Protein AF-A0A227J4E8-F1 (afdb_monomer)

Solvent-accessible surface area (backbone atoms only — not comparable to full-atom values): 7289 Å² total; per-residue (Å²): 69,27,42,56,80,33,71,31,64,72,43,77,50,95,52,92,91,44,68,50,60,70,66,74,81,55,92,65,70,61,56,58,34,48,35,41,41,53,81,46,58,53,100,87,66,52,69,50,79,70,45,64,92,46,66,46,79,49,86,62,46,80,48,70,53,88,71,79,91,74,48,98,91,45,52,94,74,65,77,87,50,66,54,70,41,57,44,58,74,36,77,50,73,49,74,41,54,56,90,99,46,90,59,72,78,47,72,53,71,48,66,38,78,115

pLDDT: mean 90.1, std 4.96, range [68.81, 97.56]

Mean predicted aligned error: 5.88 Å

Secondary structure (DSSP, 8-state):
-EETTEE---EE-SSTT-EE---PPPP-S-SEEEEEE---B-TT-PBPPPEEEEEEE---EEEEPPP----TTTGGGPPP-EEEES-TT-EEEEEEE-TT---EEEEEEEEPP-

Nearest PDB structures (foldseek):
  3ua0-assembly1_B-2  TM=2.545E-01  e=7.528E+00  Bombyx mori

Organism: Vibrio parahaemolyticus (NCBI:txid670)

Structure (mmCIF, N/CA/C/O backbone):
data_AF-A0A227J4E8-F1
#
_entry.id   AF-A0A227J4E8-F1
#
loop_
_atom_site.group_PDB
_atom_site.id
_atom_site.type_symbol
_atom_site.label_atom_id
_atom_site.label_alt_id
_atom_site.label_comp_id
_atom_site.label_asym_id
_atom_site.label_entity_id
_atom_site.label_seq_id
_atom_site.pdbx_PDB_ins_code
_atom_site.Cartn_x
_atom_site.Cartn_y
_atom_site.Cartn_z
_atom_site.occupancy
_atom_site.B_iso_or_equiv
_atom_site.auth_seq_id
_atom_site.auth_comp_id
_atom_site.auth_asym_id
_atom_site.auth_atom_id
_atom_site.pdbx_PDB_model_num
ATOM 1 N N . ALA A 1 1 ? -11.764 -4.735 16.886 1.00 95.50 1 ALA A N 1
ATOM 2 C CA . ALA A 1 1 ? -11.199 -3.633 16.079 1.00 95.50 1 ALA A CA 1
ATOM 3 C C . ALA A 1 1 ? -10.839 -4.175 14.706 1.00 95.50 1 ALA A C 1
ATOM 5 O O . ALA A 1 1 ? -10.738 -5.389 14.569 1.00 95.50 1 ALA A O 1
ATOM 6 N N . GLU A 1 2 ? -10.670 -3.316 13.709 1.00 96.44 2 GLU A N 1
ATOM 7 C CA . GLU A 1 2 ? -10.343 -3.713 12.336 1.00 96.44 2 GLU A CA 1
ATOM 8 C C . GLU A 1 2 ? -9.276 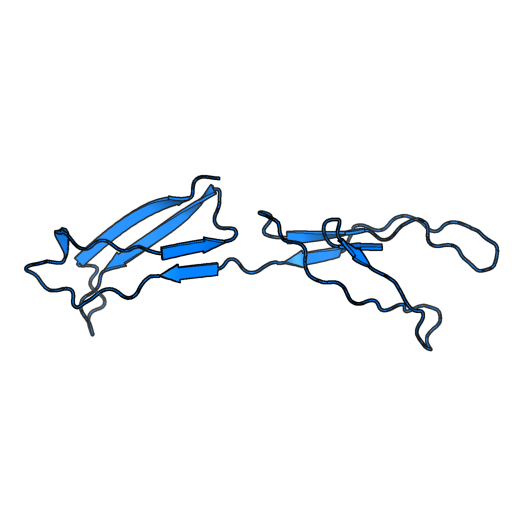-2.783 11.754 1.00 96.44 2 GLU A C 1
ATOM 10 O O . GLU A 1 2 ? -9.401 -1.568 11.876 1.00 96.44 2 GLU A O 1
ATOM 15 N N . LEU A 1 3 ? -8.247 -3.333 11.107 1.00 96.31 3 LEU A N 1
ATOM 16 C CA . LEU A 1 3 ? -7.251 -2.571 10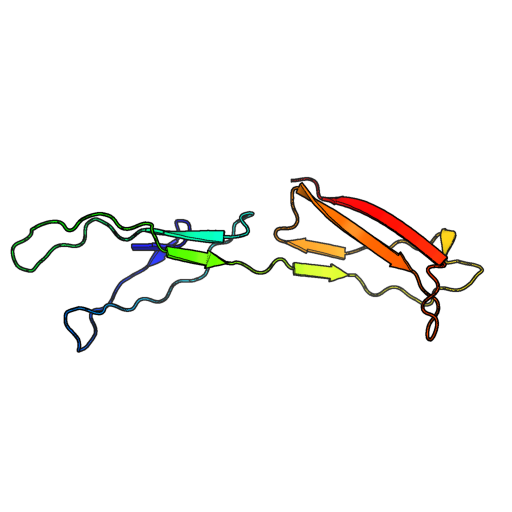.352 1.00 96.31 3 LEU A CA 1
ATOM 17 C C . LEU A 1 3 ? -7.461 -2.831 8.861 1.00 96.31 3 LEU A C 1
ATOM 19 O O . LEU A 1 3 ? -7.242 -3.946 8.397 1.00 96.31 3 LEU A O 1
ATOM 23 N N . GLY A 1 4 ? -7.913 -1.823 8.113 1.00 94.31 4 GLY A N 1
ATOM 24 C CA . GLY A 1 4 ?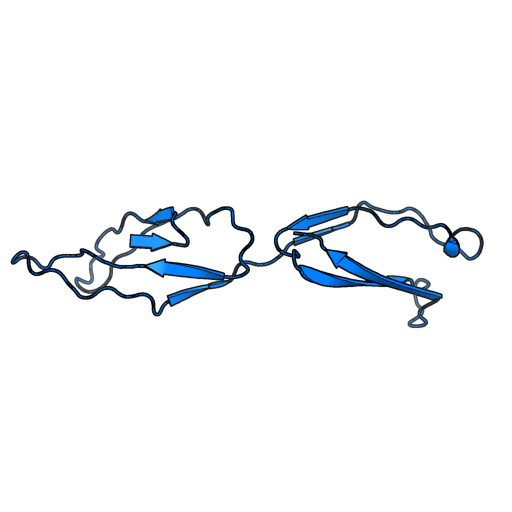 -8.226 -1.964 6.686 1.00 94.31 4 GLY A CA 1
ATOM 25 C C . GLY A 1 4 ? -9.225 -3.088 6.383 1.00 94.31 4 GLY A C 1
ATOM 26 O O . GLY A 1 4 ? -9.094 -3.753 5.362 1.00 94.31 4 GLY A O 1
ATOM 27 N N . GLY A 1 5 ? -10.171 -3.339 7.295 1.00 93.75 5 GLY A N 1
ATOM 28 C CA . GLY A 1 5 ? -11.150 -4.431 7.210 1.00 93.75 5 GLY A CA 1
ATOM 29 C C . GLY A 1 5 ? -10.670 -5.786 7.752 1.00 93.75 5 GLY A C 1
ATOM 30 O O . GLY A 1 5 ? -11.490 -6.681 7.940 1.00 93.75 5 GLY A O 1
ATOM 31 N N . SER A 1 6 ? -9.378 -5.953 8.063 1.00 95.00 6 SER A N 1
ATOM 32 C CA . SER A 1 6 ? -8.877 -7.150 8.753 1.00 95.00 6 SER A CA 1
ATOM 33 C C . SER A 1 6 ? -9.185 -7.076 10.244 1.00 95.00 6 SER A C 1
ATOM 35 O O . SER A 1 6 ? -8.779 -6.125 10.914 1.00 95.00 6 SER A O 1
ATOM 37 N N . ALA A 1 7 ? -9.853 -8.095 10.783 1.00 95.12 7 ALA A N 1
ATOM 38 C CA . ALA A 1 7 ? -10.155 -8.171 12.208 1.00 95.12 7 ALA A CA 1
ATOM 39 C C . ALA A 1 7 ? -8.875 -8.205 13.066 1.00 95.12 7 ALA A C 1
ATOM 41 O O . ALA A 1 7 ? -7.932 -8.941 12.783 1.00 95.12 7 ALA A O 1
ATOM 42 N N . VAL A 1 8 ? -8.886 -7.427 14.149 1.00 95.69 8 VAL A N 1
ATOM 43 C CA . VAL A 1 8 ? -7.848 -7.368 15.182 1.00 95.69 8 VAL A CA 1
ATOM 44 C C . VAL A 1 8 ? -8.454 -7.843 16.499 1.00 95.69 8 VAL A C 1
ATOM 46 O O . VAL A 1 8 ? -9.372 -7.208 17.041 1.00 95.69 8 VAL A O 1
ATOM 49 N N . THR A 1 9 ? -7.929 -8.944 17.036 1.00 94.50 9 THR A N 1
ATOM 50 C CA . THR A 1 9 ? -8.271 -9.413 18.383 1.00 94.50 9 THR A CA 1
ATOM 51 C C . THR A 1 9 ? -7.458 -8.630 19.405 1.00 94.50 9 THR A C 1
ATOM 53 O O . THR A 1 9 ? -6.238 -8.751 19.470 1.00 94.50 9 THR A O 1
ATOM 56 N N . LEU A 1 10 ? -8.142 -7.816 20.209 1.00 93.50 10 LEU A N 1
ATOM 57 C CA . LEU A 1 10 ? -7.514 -6.997 21.240 1.00 93.50 10 LEU A CA 1
ATOM 58 C C . LEU A 1 10 ? -7.456 -7.751 22.571 1.00 93.50 10 LEU A C 1
ATOM 60 O O . LEU A 1 10 ? -8.474 -8.201 23.091 1.00 93.50 10 LEU A O 1
ATOM 64 N N . THR A 1 11 ? -6.262 -7.829 23.144 1.00 93.06 11 THR A N 1
ATOM 65 C CA . THR A 1 11 ? -5.979 -8.383 24.467 1.00 93.06 11 THR A CA 1
ATOM 66 C C . THR A 1 11 ? -5.635 -7.246 25.416 1.00 93.06 11 THR A C 1
ATOM 68 O O . THR A 1 11 ? -4.828 -6.372 25.101 1.00 93.06 11 THR A O 1
ATOM 71 N N . LYS A 1 12 ? -6.263 -7.237 26.590 1.00 91.00 12 LYS A N 1
ATOM 72 C CA . LYS A 1 12 ? -5.992 -6.239 27.627 1.00 91.00 12 LYS A CA 1
ATOM 73 C C . LYS A 1 12 ? -4.581 -6.436 28.186 1.00 91.00 12 LYS A C 1
ATOM 75 O O . LYS A 1 12 ? -4.193 -7.564 28.482 1.00 91.00 12 LYS A O 1
ATOM 80 N N . THR A 1 13 ? -3.838 -5.349 28.362 1.00 93.88 13 THR A N 1
ATOM 81 C CA . THR A 1 13 ? -2.526 -5.388 29.025 1.00 93.88 13 THR A CA 1
ATOM 82 C C . THR A 1 13 ? -2.665 -5.266 30.550 1.00 93.88 13 THR A C 1
ATOM 84 O O . THR A 1 13 ? -3.774 -5.211 31.088 1.00 93.88 13 THR A O 1
ATOM 87 N N . ALA A 1 14 ? -1.541 -5.223 31.274 1.00 95.31 14 ALA A N 1
ATOM 88 C CA . ALA A 1 14 ? -1.551 -4.926 32.708 1.00 95.31 14 ALA A CA 1
ATOM 89 C C . ALA A 1 14 ? -2.096 -3.515 33.010 1.00 95.31 14 ALA A C 1
ATOM 91 O O . ALA A 1 14 ? -2.742 -3.316 34.039 1.00 95.31 14 ALA A O 1
ATOM 92 N N . ASP A 1 15 ? -1.883 -2.552 32.106 1.00 93.06 15 ASP A N 1
ATOM 93 C CA . ASP A 1 15 ? -2.553 -1.256 32.171 1.00 93.06 15 ASP A CA 1
ATOM 94 C C . ASP A 1 15 ? -3.990 -1.404 31.659 1.00 93.06 15 ASP A C 1
ATOM 96 O O . ASP A 1 15 ? -4.241 -1.777 30.511 1.00 93.06 15 ASP A O 1
ATOM 100 N N . ALA A 1 16 ? -4.958 -1.078 32.516 1.00 85.06 16 ALA A N 1
ATOM 101 C CA . ALA A 1 16 ? -6.372 -1.198 32.198 1.00 85.06 16 ALA A CA 1
ATOM 102 C C . ALA A 1 16 ? -6.865 -0.248 31.094 1.00 85.06 16 ALA A C 1
ATOM 104 O O . ALA A 1 16 ? -8.008 -0.397 30.665 1.00 85.06 16 ALA A O 1
ATOM 105 N N . LYS A 1 17 ? -6.030 0.698 30.652 1.00 86.31 17 LYS A N 1
ATOM 106 C CA . LYS A 1 17 ? -6.309 1.633 29.556 1.00 86.31 17 LYS A CA 1
ATOM 107 C C . LYS A 1 17 ? -5.650 1.242 28.234 1.00 86.31 17 LYS A C 1
ATOM 109 O O . LYS A 1 17 ? -5.850 1.935 27.241 1.00 86.31 17 LYS A O 1
ATOM 114 N N . VAL A 1 18 ? -4.851 0.175 28.218 1.00 92.00 18 VAL A N 1
ATOM 115 C CA . VAL A 1 18 ? -4.081 -0.239 27.044 1.00 92.00 18 VAL A CA 1
ATOM 116 C C . VAL A 1 18 ? -4.471 -1.656 26.643 1.00 92.00 18 VAL A C 1
ATOM 118 O O . VAL A 1 18 ? -4.448 -2.590 27.452 1.00 92.00 18 VAL A O 1
ATOM 121 N N . TRP A 1 19 ? -4.778 -1.815 25.359 1.00 93.00 19 TRP A N 1
ATOM 122 C CA . TRP A 1 19 ? -5.018 -3.097 24.709 1.00 93.00 19 TRP A CA 1
ATOM 123 C C . TRP A 1 19 ? -4.070 -3.252 23.528 1.00 93.00 19 TRP A C 1
ATOM 125 O O . TRP A 1 19 ? -3.765 -2.283 22.837 1.00 93.00 19 TRP A O 1
ATOM 135 N N . THR A 1 20 ? -3.630 -4.479 23.284 1.00 95.31 20 THR A N 1
ATOM 136 C CA . THR A 1 20 ? -2.741 -4.829 22.175 1.00 95.31 20 THR A CA 1
ATOM 137 C C . THR A 1 20 ? -3.364 -5.933 21.345 1.00 95.31 20 THR A C 1
ATOM 139 O O . THR A 1 20 ? -4.046 -6.805 21.877 1.00 95.31 20 THR A O 1
ATOM 142 N N . GLY A 1 21 ? -3.116 -5.929 20.046 1.00 95.25 21 GLY A N 1
ATOM 143 C CA . GLY A 1 21 ? -3.543 -6.998 19.159 1.00 95.25 21 GLY A CA 1
ATOM 144 C C . GLY A 1 21 ? -2.623 -7.063 17.959 1.00 95.25 21 GLY A C 1
ATOM 145 O O . GLY A 1 21 ? -2.118 -6.033 17.514 1.00 95.25 21 GLY A O 1
ATOM 146 N N . ASP A 1 22 ? -2.429 -8.271 17.455 1.00 95.44 22 ASP A N 1
ATOM 147 C CA . ASP A 1 22 ? -1.682 -8.506 16.230 1.00 95.44 22 ASP A CA 1
ATOM 148 C C . ASP A 1 22 ? -2.652 -8.629 15.060 1.00 95.44 22 ASP A C 1
ATOM 150 O O . ASP A 1 22 ? -3.775 -9.125 15.194 1.00 95.44 22 ASP A O 1
ATOM 154 N N . VAL A 1 23 ? -2.214 -8.173 13.892 1.00 95.19 23 VAL A N 1
ATOM 155 C CA . VAL A 1 23 ? -2.983 -8.285 12.659 1.00 95.19 23 VAL A CA 1
ATOM 156 C C . VAL A 1 23 ? -2.043 -8.408 11.475 1.00 95.19 23 VAL A C 1
ATOM 158 O O . VAL A 1 23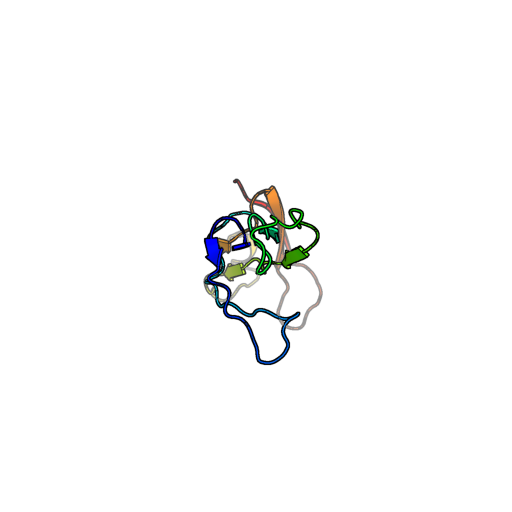 ? -1.014 -7.738 11.397 1.00 95.19 23 VAL A O 1
ATOM 161 N N . VAL A 1 24 ? -2.410 -9.270 10.531 1.00 91.81 24 VAL A N 1
ATOM 162 C CA . VAL A 1 24 ? -1.756 -9.302 9.226 1.00 91.81 24 VAL A CA 1
ATOM 163 C C . VAL A 1 24 ? -2.300 -8.143 8.405 1.00 91.81 24 VAL A C 1
ATOM 165 O O . VAL A 1 24 ? -3.513 -8.017 8.221 1.00 91.81 24 VAL A O 1
ATOM 168 N N . VAL A 1 25 ? -1.398 -7.298 7.909 1.00 87.12 25 VAL A N 1
ATOM 169 C CA . VAL A 1 25 ? -1.758 -6.162 7.058 1.00 87.12 25 VAL A CA 1
ATOM 170 C C . VAL A 1 25 ? -2.583 -6.661 5.866 1.00 87.12 25 VAL A C 1
ATOM 172 O O . VAL A 1 25 ? -2.119 -7.554 5.152 1.00 87.12 25 VAL A O 1
ATOM 175 N N . PRO A 1 26 ? -3.791 -6.118 5.629 1.00 86.75 26 PRO A N 1
ATOM 176 C CA . PRO A 1 26 ? -4.618 -6.560 4.517 1.00 86.75 26 PRO A CA 1
ATOM 177 C C . PRO A 1 26 ? -3.943 -6.304 3.167 1.00 86.75 26 PRO A C 1
ATOM 179 O O . PRO A 1 26 ? -3.277 -5.283 2.935 1.00 86.75 26 PRO A O 1
ATOM 182 N N . VAL A 1 27 ? -4.188 -7.222 2.233 1.00 83.81 27 VAL A N 1
ATOM 183 C CA . VAL A 1 27 ? -3.934 -6.973 0.814 1.00 83.81 27 VAL A CA 1
ATOM 184 C C . VAL A 1 27 ? -4.943 -5.923 0.358 1.00 83.81 27 VAL A C 1
ATOM 186 O O . VAL A 1 27 ? -6.148 -6.118 0.477 1.00 83.81 27 VAL A O 1
ATOM 189 N N . SER A 1 28 ? -4.442 -4.784 -0.105 1.00 83.38 28 SER A N 1
ATOM 190 C CA . SER A 1 28 ? -5.241 -3.640 -0.541 1.00 83.38 28 SER A CA 1
ATOM 191 C C . SER A 1 28 ? -4.487 -2.917 -1.662 1.00 83.38 28 SER A C 1
ATOM 193 O O . SER A 1 28 ? -3.269 -3.061 -1.769 1.00 83.38 28 SER A O 1
ATOM 195 N N . SER A 1 29 ? -5.190 -2.172 -2.507 1.00 81.06 29 SER A N 1
ATOM 196 C CA . SER A 1 29 ? -4.585 -1.224 -3.454 1.00 81.06 29 SER A CA 1
ATOM 197 C C . SER A 1 29 ? -4.279 0.127 -2.797 1.00 81.06 29 SER A C 1
ATOM 199 O O . SER A 1 29 ? -3.489 0.905 -3.323 1.00 81.06 29 SER A O 1
ATOM 201 N N . GLU A 1 30 ? -4.851 0.395 -1.621 1.00 87.12 30 GLU A N 1
ATOM 202 C CA . GLU A 1 30 ? -4.671 1.650 -0.897 1.00 87.12 30 GLU A CA 1
ATOM 203 C C . GLU A 1 30 ? -3.232 1.820 -0.387 1.00 87.12 30 GLU A C 1
ATOM 205 O O . GLU A 1 30 ? -2.568 0.863 0.033 1.00 87.12 30 GLU A O 1
ATOM 210 N N . LEU A 1 31 ? -2.775 3.074 -0.350 1.00 90.00 31 LEU A N 1
ATOM 211 C CA . LEU A 1 31 ? -1.493 3.471 0.249 1.00 90.00 31 LEU A CA 1
ATOM 212 C C . LEU A 1 31 ? -1.559 3.595 1.774 1.00 90.00 31 LEU A C 1
ATOM 214 O O . LEU A 1 31 ? -0.528 3.683 2.438 1.00 90.00 31 LEU A O 1
ATOM 218 N N . THR A 1 32 ? -2.768 3.586 2.328 1.00 92.50 32 THR A N 1
ATOM 219 C CA . THR A 1 32 ? -3.022 3.722 3.758 1.00 92.50 32 THR A CA 1
ATOM 220 C C . THR A 1 32 ? -4.228 2.875 4.133 1.00 92.50 32 THR A C 1
ATOM 222 O O . THR A 1 32 ? -5.224 2.852 3.417 1.00 92.50 32 THR A O 1
ATOM 225 N N . VAL A 1 33 ? -4.169 2.207 5.283 1.00 94.94 33 VAL A N 1
ATOM 226 C CA . VAL A 1 33 ? -5.315 1.485 5.850 1.00 94.94 33 VAL A CA 1
ATOM 227 C C . VAL A 1 33 ? -5.701 2.071 7.201 1.00 94.94 33 VAL A C 1
ATOM 229 O O . VAL A 1 33 ? -4.851 2.294 8.061 1.00 94.94 33 VAL A O 1
ATOM 232 N N . GLY A 1 34 ? -6.990 2.353 7.383 1.00 96.19 34 GLY A N 1
ATOM 233 C CA . GLY A 1 34 ? -7.521 2.907 8.629 1.00 96.19 34 GLY A CA 1
ATOM 234 C C . GLY A 1 34 ? -7.685 1.845 9.715 1.00 96.19 34 GLY A C 1
ATOM 235 O O . GLY A 1 34 ? -8.051 0.707 9.416 1.00 96.19 34 GLY A O 1
ATOM 236 N N . LEU A 1 35 ? -7.444 2.228 10.968 1.00 96.62 35 LEU A N 1
ATOM 237 C CA . LEU A 1 35 ? -7.824 1.457 12.148 1.00 96.62 35 LEU A CA 1
ATOM 238 C C . LEU A 1 35 ? -9.204 1.923 12.618 1.00 96.62 35 LEU A C 1
ATOM 240 O O . LEU A 1 35 ? -9.411 3.109 12.856 1.00 96.62 35 LEU A O 1
ATOM 244 N N . VAL A 1 36 ? -10.129 0.981 12.786 1.00 97.44 36 VAL A N 1
ATOM 245 C CA . VAL A 1 36 ? -11.455 1.218 13.360 1.00 97.44 36 VAL A CA 1
ATOM 246 C C . VAL A 1 36 ? -11.564 0.477 14.687 1.00 97.44 36 VAL A C 1
ATOM 248 O O . VAL A 1 36 ? -11.459 -0.754 14.748 1.00 97.44 36 VAL A O 1
ATOM 251 N N . VAL A 1 37 ? -11.808 1.221 15.763 1.00 96.69 37 VAL A N 1
ATOM 252 C CA . VAL A 1 37 ? -12.095 0.675 17.095 1.00 96.69 37 VAL A CA 1
ATOM 253 C C . VAL A 1 37 ? -13.514 1.073 17.468 1.00 96.69 37 VAL A C 1
ATOM 255 O O . VAL A 1 37 ? -13.821 2.252 17.562 1.00 96.69 37 VAL A O 1
ATOM 258 N N . LYS A 1 38 ? -14.389 0.092 17.662 1.00 95.12 38 LYS A N 1
ATOM 259 C CA . LYS A 1 38 ? -15.812 0.287 17.957 1.00 95.12 38 LYS A CA 1
ATOM 260 C C . LYS A 1 38 ? -16.331 -0.846 18.829 1.00 95.12 38 LYS A C 1
ATOM 262 O O . LYS A 1 38 ? -15.621 -1.838 19.018 1.00 95.12 38 LYS A O 1
ATOM 267 N N . ASP A 1 39 ? -17.547 -0.681 19.339 1.00 93.50 39 ASP A N 1
ATOM 268 C CA . ASP A 1 39 ? -18.308 -1.698 20.077 1.00 93.50 39 ASP A CA 1
ATOM 269 C C . ASP A 1 39 ? -17.591 -2.262 21.323 1.00 93.50 39 ASP A C 1
ATOM 271 O O . ASP A 1 39 ? -17.965 -3.307 21.858 1.00 93.50 39 ASP A O 1
ATOM 275 N N . TYR A 1 40 ? -16.551 -1.577 21.813 1.00 90.19 40 TYR A N 1
ATOM 276 C CA . TYR A 1 40 ? -15.890 -1.944 23.059 1.00 90.19 40 TYR A CA 1
ATOM 277 C C . TYR A 1 40 ? -16.743 -1.466 24.230 1.00 90.19 40 TYR A C 1
ATOM 279 O O . TYR A 1 40 ? -17.269 -0.355 24.211 1.00 90.19 40 TYR A O 1
ATOM 287 N N . GLN A 1 41 ? -16.888 -2.311 25.245 1.00 91.25 41 GLN A N 1
ATOM 288 C CA . GLN A 1 41 ? -17.733 -2.024 26.399 1.00 91.25 41 GLN A CA 1
ATOM 289 C C . GLN A 1 41 ? -16.900 -1.893 27.670 1.00 91.25 41 GLN A C 1
ATOM 291 O O . GLN A 1 41 ? -15.877 -2.566 27.830 1.00 91.25 41 GLN A O 1
ATOM 296 N N . ASP A 1 42 ? -17.343 -1.031 28.581 1.00 88.56 42 ASP A N 1
ATOM 297 C CA . ASP A 1 42 ? -16.839 -1.037 29.951 1.00 88.56 42 ASP A CA 1
ATOM 298 C C . ASP A 1 42 ? -17.394 -2.236 30.751 1.00 88.56 42 ASP A C 1
ATOM 300 O O . ASP A 1 42 ? -18.193 -3.035 30.259 1.00 88.56 42 ASP A O 1
ATOM 304 N N . LEU A 1 43 ? -16.967 -2.381 32.011 1.00 88.19 43 LEU A N 1
ATOM 305 C CA . LEU A 1 43 ? -17.427 -3.475 32.883 1.00 88.19 43 LEU A CA 1
ATOM 306 C C . LEU A 1 43 ? -18.925 -3.405 33.223 1.00 88.19 43 LEU A C 1
ATOM 308 O O . LEU A 1 43 ? -19.480 -4.390 33.706 1.00 88.19 43 LEU A O 1
ATOM 312 N N . SER A 1 44 ? -19.565 -2.262 32.984 1.00 94.25 44 SER A N 1
ATOM 313 C CA . SER A 1 44 ? -20.995 -2.043 33.195 1.00 94.25 44 SER A CA 1
ATOM 314 C C . SER A 1 44 ? -21.814 -2.288 31.921 1.00 94.25 44 SER A C 1
ATOM 316 O O . SER A 1 44 ? -23.036 -2.179 31.966 1.00 94.25 44 SER A O 1
ATOM 318 N N . GLY A 1 45 ? -21.167 -2.620 30.796 1.00 94.88 45 GLY A N 1
ATOM 319 C CA . GLY A 1 45 ? -21.820 -2.826 29.502 1.00 94.88 45 GLY A CA 1
ATOM 320 C C . GLY A 1 45 ? -22.090 -1.539 28.717 1.00 94.88 45 GLY A C 1
ATOM 321 O O . GLY A 1 45 ? -22.830 -1.564 27.736 1.00 94.88 45 GLY A O 1
ATOM 322 N N . ASN A 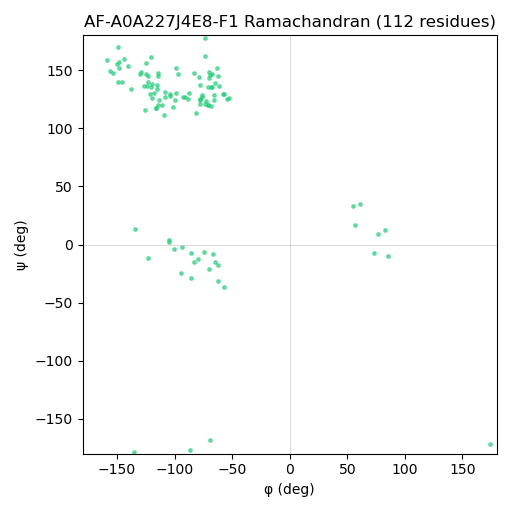1 46 ? -21.514 -0.398 29.109 1.00 95.50 46 ASN A N 1
ATOM 323 C CA . ASN A 1 46 ? -21.641 0.825 28.318 1.00 95.50 46 ASN A CA 1
ATOM 324 C C . ASN A 1 46 ? -20.727 0.736 27.099 1.00 95.50 46 ASN A C 1
ATOM 326 O O . ASN A 1 46 ? -19.525 0.511 27.240 1.00 95.50 46 ASN A O 1
ATOM 330 N N . THR A 1 47 ? -21.286 0.950 25.908 1.00 95.50 47 THR A N 1
ATOM 331 C CA . THR A 1 47 ? -20.514 0.965 24.659 1.00 95.50 47 THR A CA 1
ATOM 332 C C . THR A 1 47 ? -19.744 2.278 24.520 1.00 95.50 47 THR A C 1
ATOM 334 O O . THR A 1 47 ? -20.312 3.361 24.663 1.00 95.50 47 THR A O 1
ATOM 337 N N . GLY A 1 48 ? -18.444 2.178 24.254 1.00 93.00 48 GLY A N 1
ATOM 338 C CA . GLY A 1 48 ? -17.569 3.306 23.970 1.00 93.00 48 GLY A CA 1
ATOM 339 C C . GLY A 1 48 ? -17.795 3.898 22.579 1.00 93.00 48 GLY A C 1
ATOM 340 O O . GLY A 1 48 ? -18.383 3.271 21.699 1.00 93.00 48 GLY A O 1
ATOM 341 N N . ALA A 1 49 ? -17.322 5.127 22.382 1.00 96.31 49 ALA A N 1
ATOM 342 C CA . ALA A 1 49 ? -17.405 5.797 21.090 1.00 96.31 49 ALA A CA 1
ATOM 343 C C . ALA A 1 49 ? -16.486 5.132 20.055 1.00 96.31 49 ALA A C 1
ATOM 345 O O . ALA A 1 49 ? -15.393 4.677 20.384 1.00 96.31 49 ALA A O 1
ATOM 346 N N . GLU A 1 50 ? -16.914 5.116 18.796 1.00 96.75 50 GLU A N 1
ATOM 347 C CA . GLU A 1 50 ? -16.076 4.647 17.696 1.00 96.75 50 GLU A CA 1
ATOM 348 C C . GLU A 1 50 ? -14.902 5.610 17.439 1.00 96.75 50 GLU A C 1
ATOM 350 O O . GLU A 1 50 ? -15.091 6.825 17.372 1.00 96.75 50 GLU A O 1
ATOM 355 N N . ASP A 1 51 ? -13.699 5.062 17.255 1.00 96.62 51 ASP A N 1
ATOM 356 C CA . ASP A 1 51 ? -12.492 5.791 16.862 1.00 96.62 51 ASP A CA 1
ATOM 357 C C . ASP A 1 51 ? -11.998 5.330 15.481 1.00 96.62 51 ASP A C 1
ATOM 359 O O . ASP A 1 51 ? -11.902 4.131 15.196 1.00 96.62 51 ASP A O 1
ATOM 363 N N . ARG A 1 52 ? -11.674 6.312 14.631 1.00 97.56 52 ARG A N 1
ATOM 364 C CA . ARG A 1 52 ? -11.096 6.158 13.283 1.00 97.56 52 ARG A CA 1
ATOM 365 C C . ARG A 1 52 ? -9.925 7.106 13.015 1.00 97.56 52 ARG A C 1
ATOM 367 O O . ARG A 1 52 ? -9.540 7.311 11.868 1.00 97.56 52 ARG A O 1
ATOM 374 N N . SER A 1 53 ? -9.390 7.743 14.052 1.00 97.31 53 SER A N 1
ATOM 375 C CA . SER A 1 53 ? -8.368 8.789 13.919 1.00 97.31 53 SER A CA 1
ATOM 376 C C . SER A 1 53 ? -6.973 8.259 13.560 1.00 97.31 53 SER A C 1
ATOM 378 O O . SER A 1 53 ? -6.072 9.046 13.276 1.00 97.31 53 SER A O 1
ATOM 380 N N . HIS A 1 54 ? -6.797 6.935 13.536 1.00 96.50 54 HIS A N 1
ATOM 381 C CA . HIS A 1 54 ? -5.515 6.275 13.326 1.00 96.50 54 HIS A CA 1
ATOM 382 C C . HIS A 1 54 ? -5.488 5.481 12.022 1.00 96.50 54 HIS A C 1
ATOM 384 O O . HIS A 1 54 ? -6.465 4.851 11.614 1.00 96.50 54 HIS A O 1
ATOM 390 N N . SER A 1 55 ? -4.324 5.465 11.382 1.00 96.38 55 SER A N 1
ATOM 391 C CA . SER A 1 55 ? -4.104 4.739 10.138 1.00 96.38 55 SER A CA 1
ATOM 392 C C . SER A 1 55 ? -2.661 4.279 10.021 1.00 96.38 55 SER A C 1
ATOM 394 O O . SER A 1 55 ? -1.762 4.902 10.586 1.00 96.38 55 SER A O 1
ATOM 396 N N . MET A 1 56 ? -2.438 3.229 9.241 1.00 94.50 56 MET A N 1
ATOM 397 C CA . MET A 1 56 ? -1.115 2.697 8.957 1.00 94.50 56 MET A CA 1
ATOM 398 C C . MET A 1 56 ? -0.773 2.906 7.474 1.00 94.50 56 MET A C 1
ATOM 400 O O . MET A 1 56 ? -1.544 2.462 6.615 1.00 94.50 56 MET A O 1
ATOM 404 N N . PRO A 1 57 ? 0.358 3.561 7.153 1.00 93.50 57 PRO A N 1
ATOM 405 C CA . PRO A 1 57 ? 0.825 3.675 5.779 1.00 93.50 57 PRO A CA 1
ATOM 406 C C . PRO A 1 57 ? 1.320 2.318 5.271 1.00 93.50 57 PRO A C 1
ATOM 408 O O . PRO A 1 57 ? 1.861 1.516 6.033 1.00 93.50 57 PRO A O 1
ATOM 411 N N . ILE A 1 58 ? 1.170 2.076 3.972 1.00 90.31 58 ILE A N 1
ATOM 412 C CA . ILE A 1 58 ? 1.676 0.880 3.305 1.00 90.31 58 ILE A CA 1
ATOM 413 C C . ILE A 1 58 ? 2.667 1.294 2.227 1.00 90.31 58 ILE A C 1
ATOM 415 O O . ILE A 1 58 ? 2.363 2.102 1.355 1.00 90.31 58 ILE A O 1
ATOM 419 N N . THR A 1 59 ? 3.867 0.723 2.292 1.00 88.19 59 THR A N 1
ATOM 420 C CA . THR A 1 59 ? 4.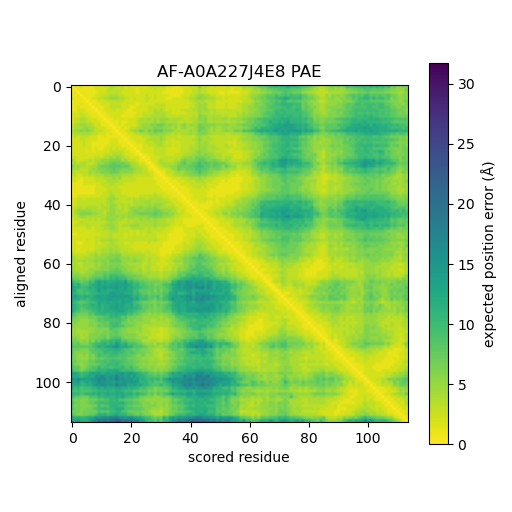941 0.990 1.337 1.00 88.19 59 THR A CA 1
ATOM 421 C C . THR A 1 59 ? 4.642 0.318 -0.009 1.00 88.19 59 THR A C 1
ATOM 423 O O . THR A 1 59 ? 4.514 -0.909 -0.047 1.00 88.19 59 THR A O 1
ATOM 426 N N . PRO A 1 60 ? 4.558 1.076 -1.119 1.00 89.06 60 PRO A N 1
ATOM 427 C CA . PRO A 1 60 ? 4.495 0.506 -2.462 1.00 89.06 60 PRO A CA 1
ATOM 428 C C . PRO A 1 60 ? 5.766 -0.264 -2.799 1.00 89.06 60 PRO A C 1
ATOM 430 O O . PRO A 1 60 ? 6.854 0.081 -2.332 1.00 89.06 60 PRO A O 1
ATOM 433 N N . THR A 1 61 ? 5.659 -1.270 -3.663 1.00 90.12 61 THR A N 1
ATOM 434 C CA . THR A 1 61 ? 6.836 -1.992 -4.164 1.00 90.12 61 THR A CA 1
ATOM 435 C C . THR A 1 61 ? 6.937 -1.877 -5.672 1.00 90.12 61 THR A C 1
ATOM 437 O O . THR A 1 61 ? 5.939 -1.980 -6.381 1.00 90.12 61 THR A O 1
ATOM 440 N N . LEU A 1 62 ? 8.155 -1.661 -6.161 1.00 90.94 62 LEU A N 1
ATOM 441 C CA . LEU A 1 62 ? 8.500 -1.740 -7.573 1.00 90.94 62 LEU A CA 1
ATOM 442 C C . LEU A 1 62 ? 9.672 -2.707 -7.698 1.00 90.94 62 LEU A C 1
ATOM 444 O O . LEU A 1 62 ? 10.750 -2.460 -7.159 1.00 90.94 62 LEU A O 1
ATOM 448 N N . ALA A 1 63 ? 9.447 -3.821 -8.380 1.00 93.12 63 ALA A N 1
ATOM 449 C CA . ALA A 1 63 ? 10.464 -4.817 -8.665 1.00 93.12 63 ALA A CA 1
ATOM 450 C C . ALA A 1 63 ? 10.758 -4.796 -10.162 1.00 93.12 63 ALA A C 1
ATOM 452 O O . ALA A 1 63 ? 9.865 -5.026 -10.973 1.00 93.12 63 ALA A O 1
ATOM 453 N N . ILE A 1 64 ? 12.010 -4.522 -10.518 1.00 92.62 64 ILE A N 1
ATOM 454 C CA . ILE A 1 64 ? 12.471 -4.500 -11.905 1.00 92.62 64 ILE A CA 1
ATOM 455 C C . ILE A 1 64 ? 13.154 -5.829 -12.216 1.00 92.62 64 ILE A C 1
ATOM 457 O O . ILE A 1 64 ? 14.021 -6.281 -11.465 1.00 92.62 64 ILE A O 1
ATOM 461 N N . THR A 1 65 ? 12.770 -6.458 -13.323 1.00 93.62 65 THR A N 1
ATOM 462 C CA . THR A 1 65 ? 13.463 -7.635 -13.845 1.00 93.62 65 THR A CA 1
ATOM 463 C C . THR A 1 65 ? 14.867 -7.220 -14.285 1.00 93.62 65 THR A C 1
ATOM 465 O O . THR A 1 65 ? 14.985 -6.249 -15.037 1.00 93.62 65 THR A O 1
ATOM 468 N N . PRO A 1 66 ? 15.935 -7.918 -13.845 1.00 90.50 66 PRO A N 1
ATOM 469 C CA . PRO A 1 66 ? 17.292 -7.581 -14.249 1.00 90.50 66 PRO A CA 1
ATOM 470 C C . PRO A 1 66 ? 17.411 -7.494 -15.768 1.00 90.50 66 PRO A C 1
ATOM 472 O O . PRO A 1 66 ? 17.052 -8.427 -16.487 1.00 90.50 66 PRO A O 1
ATOM 475 N N . VAL A 1 67 ? 17.922 -6.365 -16.241 1.00 86.19 67 VAL A N 1
ATOM 476 C CA . VAL A 1 67 ? 18.239 -6.145 -17.650 1.00 86.19 67 VAL A CA 1
ATOM 477 C C . VAL A 1 67 ? 19.732 -6.373 -17.878 1.00 86.19 67 VAL A C 1
ATOM 479 O O . VAL A 1 67 ? 20.541 -6.221 -16.960 1.00 86.19 67 VAL A O 1
ATOM 482 N N . GLY A 1 68 ? 20.096 -6.781 -19.095 1.00 85.12 68 GLY A N 1
ATOM 483 C CA . GLY A 1 68 ? 21.494 -6.917 -19.506 1.00 85.12 68 GLY A CA 1
ATOM 484 C C . GLY A 1 68 ? 22.209 -5.568 -19.634 1.00 85.12 68 GLY A C 1
ATOM 485 O O . GLY A 1 68 ? 21.706 -4.524 -19.220 1.00 85.12 68 GLY A O 1
ATOM 486 N N . ASN A 1 69 ? 23.397 -5.579 -20.238 1.00 83.44 69 ASN A N 1
ATOM 487 C CA . ASN A 1 69 ? 24.129 -4.350 -20.524 1.00 83.44 69 ASN A CA 1
ATOM 488 C C . ASN A 1 69 ? 23.376 -3.472 -21.539 1.00 83.44 69 ASN A C 1
ATOM 490 O O . ASN A 1 69 ? 22.862 -3.959 -22.548 1.00 83.44 69 ASN A O 1
ATOM 494 N N . ALA A 1 70 ? 23.377 -2.166 -21.281 1.00 82.75 70 ALA A N 1
ATOM 495 C CA . ALA A 1 70 ? 22.918 -1.151 -22.217 1.00 82.75 70 ALA A CA 1
ATOM 496 C C . ALA A 1 70 ? 24.126 -0.375 -22.760 1.00 82.75 70 ALA A C 1
ATOM 498 O O . ALA A 1 70 ? 24.933 0.141 -21.986 1.00 82.75 70 ALA A O 1
ATOM 499 N N . ASP A 1 71 ? 24.248 -0.290 -24.080 1.00 80.81 71 ASP A N 1
ATOM 500 C CA . ASP A 1 71 ? 25.264 0.486 -24.790 1.00 80.81 71 ASP A CA 1
ATOM 501 C C . ASP A 1 71 ? 24.639 1.278 -25.952 1.00 80.81 71 ASP A C 1
ATOM 503 O O . ASP A 1 71 ? 23.425 1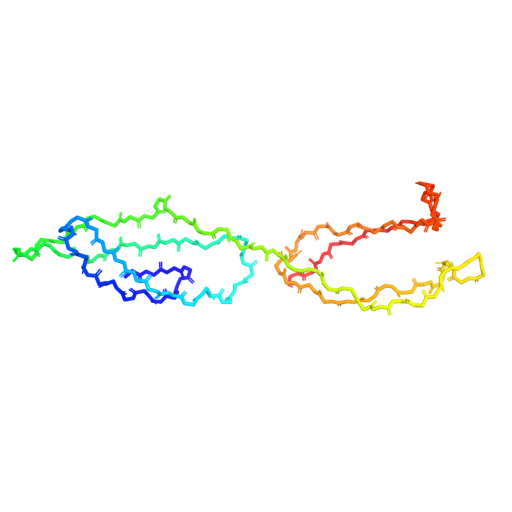.258 -26.170 1.00 80.81 71 ASP A O 1
ATOM 507 N N . SER A 1 72 ? 25.457 2.017 -26.704 1.00 79.69 72 SER A N 1
ATOM 508 C CA . SER A 1 72 ? 24.975 2.878 -27.791 1.00 79.69 72 SER A CA 1
ATOM 509 C C . SER A 1 72 ? 24.285 2.124 -28.932 1.00 79.69 72 SER A C 1
ATOM 511 O O . SER A 1 72 ? 23.571 2.752 -29.712 1.00 79.69 72 SER A O 1
ATOM 513 N N . SER A 1 73 ? 24.473 0.806 -29.044 1.00 84.06 73 SER A N 1
ATOM 514 C CA . SER A 1 73 ? 23.853 -0.016 -30.083 1.00 84.06 73 SER A CA 1
ATOM 515 C C . SER A 1 73 ? 22.453 -0.505 -29.709 1.00 84.06 73 SER A C 1
ATOM 517 O O . SER A 1 73 ? 21.630 -0.710 -30.600 1.00 84.06 73 SER A O 1
ATOM 519 N N . ASN A 1 74 ? 22.162 -0.677 -28.412 1.00 85.81 74 ASN A N 1
ATOM 520 C CA . ASN A 1 74 ? 20.930 -1.323 -27.949 1.00 85.81 74 ASN A CA 1
ATOM 521 C C . ASN A 1 74 ? 20.067 -0.468 -27.003 1.00 85.81 74 ASN A C 1
ATOM 523 O O . ASN A 1 74 ? 18.906 -0.815 -26.786 1.00 85.81 74 ASN A O 1
ATOM 527 N N . ALA A 1 75 ? 20.572 0.659 -26.484 1.00 81.88 75 ALA A N 1
ATOM 528 C CA . ALA A 1 75 ? 19.869 1.465 -25.482 1.00 81.88 75 ALA A CA 1
ATOM 529 C C . ALA A 1 75 ? 18.478 1.938 -25.941 1.00 81.88 75 ALA A C 1
ATOM 531 O O . ALA A 1 75 ? 17.543 1.951 -25.146 1.00 81.88 75 ALA A O 1
ATOM 532 N N . ALA A 1 76 ? 18.315 2.273 -27.226 1.00 82.00 76 ALA A N 1
ATOM 533 C CA . ALA A 1 76 ? 17.036 2.728 -27.781 1.00 82.00 76 ALA A CA 1
ATOM 534 C C . ALA A 1 76 ? 15.966 1.622 -27.878 1.00 82.00 76 ALA A C 1
ATOM 536 O O . ALA A 1 76 ? 14.780 1.927 -27.961 1.00 82.00 76 ALA A O 1
ATOM 537 N N . ALA A 1 77 ? 16.373 0.350 -27.883 1.00 83.88 77 ALA A N 1
ATOM 538 C CA . ALA A 1 77 ? 15.478 -0.805 -27.958 1.00 83.88 77 ALA A CA 1
ATOM 539 C C . ALA A 1 77 ? 15.330 -1.531 -26.608 1.00 83.88 77 ALA A C 1
ATOM 541 O O . ALA A 1 77 ? 14.660 -2.563 -26.537 1.00 83.88 77 ALA A O 1
ATOM 542 N N . LEU A 1 78 ? 15.966 -1.023 -25.544 1.00 86.19 78 LEU A N 1
ATOM 543 C CA . LEU A 1 78 ? 15.954 -1.659 -24.235 1.00 86.19 78 LEU A CA 1
ATOM 544 C C . LEU A 1 78 ? 14.537 -1.656 -23.654 1.00 86.19 78 LEU A C 1
ATOM 546 O O . LEU A 1 78 ? 13.917 -0.608 -23.483 1.00 86.19 78 LEU A O 1
ATOM 550 N N . GLN A 1 79 ? 14.048 -2.841 -23.301 1.00 87.38 79 GLN A N 1
ATOM 551 C CA . GLN A 1 79 ? 12.793 -3.001 -22.579 1.00 87.38 79 GLN A CA 1
ATOM 552 C C . GLN A 1 79 ? 13.079 -3.219 -21.097 1.00 87.38 79 GLN A C 1
ATOM 554 O O . GLN A 1 79 ? 13.795 -4.145 -20.719 1.00 87.38 79 GLN A O 1
ATOM 559 N N . ILE A 1 80 ? 12.488 -2.371 -20.260 1.00 86.88 80 ILE A N 1
ATOM 560 C CA . ILE A 1 80 ? 12.521 -2.509 -18.805 1.00 86.88 80 ILE A CA 1
ATOM 561 C C . ILE A 1 80 ? 11.177 -3.098 -18.392 1.00 86.88 80 ILE A C 1
ATOM 563 O O . ILE A 1 80 ? 10.128 -2.511 -18.648 1.00 86.88 80 ILE A O 1
ATOM 567 N N . THR A 1 81 ? 11.215 -4.282 -17.791 1.00 89.81 81 THR A N 1
ATOM 568 C CA . THR A 1 81 ? 10.021 -5.003 -17.335 1.00 89.81 81 THR A CA 1
ATOM 569 C C . THR A 1 81 ? 10.095 -5.235 -15.834 1.00 89.81 81 THR A C 1
ATOM 571 O O . THR A 1 81 ? 11.158 -5.110 -15.223 1.00 89.81 81 THR A O 1
ATOM 574 N N . GLY A 1 82 ? 8.954 -5.521 -15.217 1.00 91.25 82 GLY A N 1
ATOM 575 C CA . GLY A 1 82 ? 8.874 -5.692 -13.778 1.00 91.25 82 GLY A CA 1
ATOM 576 C C . GLY A 1 82 ? 7.446 -5.865 -13.288 1.00 91.25 82 GLY A C 1
ATOM 577 O O . GLY A 1 82 ? 6.509 -5.995 -14.075 1.00 91.25 82 GLY A O 1
ATOM 578 N N . THR A 1 83 ? 7.294 -5.843 -11.971 1.00 90.88 83 THR A N 1
ATOM 579 C CA . THR A 1 83 ? 6.004 -5.870 -11.278 1.00 90.88 83 THR A CA 1
ATOM 580 C C . THR A 1 83 ? 5.958 -4.761 -10.243 1.00 90.88 83 THR A C 1
ATOM 582 O O . THR A 1 83 ? 6.967 -4.476 -9.595 1.00 90.88 83 THR A O 1
ATOM 585 N N . SER A 1 84 ? 4.783 -4.187 -10.023 1.00 89.56 84 SER A N 1
ATOM 586 C CA . SER A 1 84 ? 4.544 -3.209 -8.965 1.00 89.56 84 SER A CA 1
ATOM 587 C C . SER A 1 84 ? 3.390 -3.637 -8.065 1.00 89.56 84 SER A C 1
ATOM 589 O O . SER A 1 84 ? 2.505 -4.373 -8.493 1.00 89.56 84 SER A O 1
ATOM 591 N N . SER A 1 85 ? 3.374 -3.141 -6.830 1.00 89.12 85 SER A N 1
ATOM 592 C CA . SER A 1 85 ? 2.186 -3.150 -5.976 1.00 89.12 85 SER A CA 1
ATOM 593 C C . SER A 1 85 ? 1.893 -1.742 -5.472 1.00 89.12 85 SER A C 1
ATOM 595 O O . SER A 1 85 ? 2.816 -1.038 -5.055 1.00 89.12 85 SER A O 1
ATOM 597 N N . ARG A 1 86 ? 0.610 -1.349 -5.497 1.00 88.00 86 ARG A N 1
ATOM 598 C CA . ARG A 1 86 ? 0.121 -0.063 -4.962 1.00 88.00 86 ARG A CA 1
ATOM 599 C C . ARG A 1 86 ? 0.747 1.154 -5.655 1.00 88.00 86 ARG A C 1
ATOM 601 O O . ARG A 1 86 ? 1.030 2.170 -5.028 1.00 88.00 86 ARG A O 1
ATOM 608 N N . PHE A 1 87 ? 0.996 1.022 -6.957 1.00 87.69 87 PHE A N 1
ATOM 609 C CA . PHE A 1 87 ? 1.378 2.126 -7.843 1.00 87.69 87 PHE A CA 1
ATOM 610 C C . PHE A 1 87 ? 0.218 2.559 -8.744 1.00 87.69 87 PHE A C 1
ATOM 612 O O . PHE A 1 87 ? 0.405 3.419 -9.594 1.00 87.69 87 PHE A O 1
ATOM 619 N N . ASP A 1 88 ? -0.966 1.980 -8.574 1.00 85.00 88 ASP A N 1
ATOM 620 C CA . ASP A 1 88 ? -2.126 2.219 -9.429 1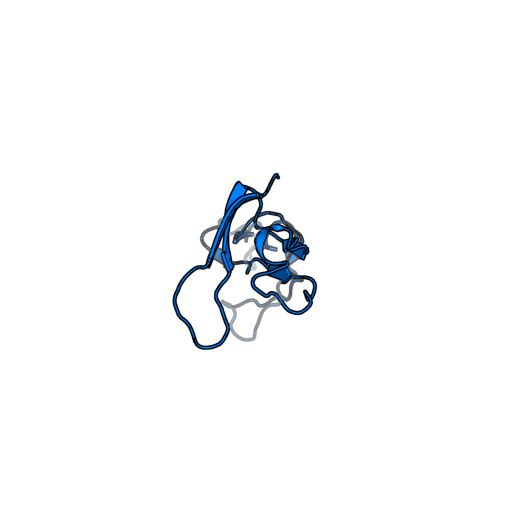.00 85.00 88 ASP A CA 1
ATOM 621 C C . ASP A 1 88 ? -2.484 3.711 -9.450 1.00 85.00 88 ASP A C 1
ATOM 623 O O . ASP A 1 88 ? -2.541 4.370 -8.411 1.00 85.00 88 ASP A O 1
ATOM 627 N N . GLY A 1 89 ? -2.650 4.275 -10.647 1.00 84.56 89 GLY A N 1
ATOM 628 C CA . GLY A 1 89 ? -2.871 5.711 -10.839 1.00 84.56 89 GLY A CA 1
ATOM 629 C C . GLY A 1 89 ? -1.635 6.594 -10.617 1.00 84.56 89 GLY A C 1
ATOM 630 O O . GLY A 1 89 ? -1.673 7.783 -10.939 1.00 84.56 89 GLY A O 1
ATOM 631 N N . GLN A 1 90 ? -0.519 6.037 -10.141 1.00 86.25 90 GLN A N 1
ATOM 632 C CA . GLN A 1 90 ? 0.739 6.758 -9.977 1.00 86.25 90 GLN A CA 1
ATOM 633 C C . GLN A 1 90 ? 1.508 6.804 -11.301 1.00 86.25 90 GLN A C 1
ATOM 635 O O . GLN A 1 90 ? 1.465 5.884 -12.123 1.00 86.25 90 GLN A O 1
ATOM 640 N N . THR A 1 91 ? 2.249 7.893 -11.502 1.00 90.19 91 THR A N 1
ATOM 641 C CA . THR A 1 91 ? 3.179 8.017 -12.629 1.00 90.19 91 THR A CA 1
ATOM 642 C C . THR A 1 91 ? 4.534 7.458 -12.230 1.00 90.19 91 THR A C 1
ATOM 644 O O . THR A 1 91 ? 5.123 7.891 -11.240 1.00 90.19 91 THR A O 1
ATOM 647 N N . VAL A 1 92 ? 5.039 6.516 -13.019 1.00 89.38 92 VAL A N 1
ATOM 648 C CA . VAL A 1 92 ? 6.394 5.985 -12.891 1.00 89.38 92 VAL A CA 1
ATOM 649 C C . VAL A 1 92 ? 7.238 6.590 -14.000 1.00 89.38 92 VAL A C 1
ATOM 651 O O . VAL A 1 92 ? 6.866 6.523 -15.171 1.00 89.38 92 VAL A O 1
ATOM 654 N N . SER A 1 93 ? 8.375 7.170 -13.624 1.00 90.31 93 SER A N 1
ATOM 655 C CA . SER A 1 93 ? 9.360 7.727 -14.550 1.00 90.31 93 SER A CA 1
ATOM 656 C C . SER A 1 93 ? 10.652 6.932 -14.452 1.00 90.31 93 SER A C 1
ATOM 658 O O . SER A 1 93 ? 11.099 6.600 -13.354 1.00 90.31 93 SER A O 1
ATOM 660 N N . VAL A 1 94 ? 11.256 6.642 -15.598 1.00 88.88 94 VAL A N 1
ATOM 661 C CA . VAL A 1 94 ? 12.526 5.925 -15.694 1.00 88.88 94 VAL A CA 1
ATOM 662 C C . VAL A 1 94 ? 13.514 6.767 -16.483 1.00 88.88 94 VAL A C 1
ATOM 664 O O . VAL A 1 94 ? 13.175 7.330 -17.524 1.00 88.88 94 VAL A O 1
ATOM 667 N N . GLU A 1 95 ? 14.746 6.822 -15.990 1.00 89.19 95 GLU A N 1
ATOM 668 C CA . GLU A 1 95 ? 15.883 7.440 -16.661 1.00 89.19 95 GLU A CA 1
ATOM 669 C C . GLU A 1 95 ? 16.972 6.392 -16.865 1.00 89.19 95 GLU A C 1
ATOM 671 O O . GLU A 1 95 ? 17.305 5.631 -15.956 1.00 89.19 95 GLU A O 1
ATOM 676 N N . ILE A 1 96 ? 17.548 6.375 -18.061 1.00 84.94 96 ILE A N 1
ATOM 677 C CA . ILE A 1 96 ? 18.711 5.562 -18.394 1.00 84.94 96 ILE A CA 1
ATOM 678 C C . ILE A 1 96 ? 19.916 6.496 -18.439 1.00 84.94 96 ILE A C 1
ATOM 680 O O . ILE A 1 96 ? 19.887 7.528 -19.112 1.00 84.94 96 ILE A O 1
ATOM 684 N N . LYS A 1 97 ? 20.979 6.116 -17.731 1.00 86.25 97 LYS A N 1
ATOM 685 C CA . LYS A 1 97 ? 22.264 6.819 -17.678 1.00 86.25 97 LYS A CA 1
ATOM 686 C C . LYS A 1 97 ? 23.392 5.831 -17.955 1.00 86.25 97 LYS A C 1
ATOM 688 O O . LYS A 1 97 ? 23.290 4.654 -17.606 1.00 86.25 97 LYS A O 1
ATOM 693 N N . ALA A 1 98 ? 24.475 6.307 -18.561 1.00 83.94 98 ALA A N 1
ATOM 694 C CA . ALA A 1 98 ? 25.698 5.515 -18.650 1.00 83.94 98 ALA A CA 1
ATOM 695 C C . ALA A 1 98 ? 26.342 5.390 -17.257 1.00 83.94 98 ALA A C 1
ATOM 697 O O . ALA A 1 98 ? 26.324 6.338 -16.471 1.00 83.94 98 ALA A O 1
ATOM 698 N N . GLN A 1 99 ? 26.931 4.233 -16.944 1.00 84.38 99 GLN A N 1
ATOM 699 C CA . GLN A 1 99 ? 27.597 4.021 -15.657 1.00 84.38 99 GLN A CA 1
ATOM 700 C C . GLN A 1 99 ? 28.694 5.076 -15.430 1.00 84.38 99 GLN A C 1
ATOM 702 O O . GLN A 1 99 ? 29.539 5.298 -16.294 1.00 84.38 99 GLN A O 1
ATOM 707 N N . GLY A 1 100 ? 28.682 5.725 -14.262 1.00 89.19 100 GLY A N 1
ATOM 708 C CA . GLY A 1 100 ? 29.631 6.794 -13.931 1.00 89.19 100 GLY A CA 1
ATOM 709 C C . GLY A 1 100 ? 29.329 8.148 -14.587 1.00 89.19 100 GLY A C 1
ATOM 710 O O . GLY A 1 100 ? 30.154 9.053 -14.498 1.00 89.19 100 GLY A O 1
ATOM 711 N N . SER A 1 101 ? 28.168 8.305 -15.232 1.00 88.62 101 SER A N 1
ATOM 712 C CA . SER A 1 101 ? 27.693 9.563 -15.808 1.00 88.62 101 SER A CA 1
ATOM 713 C C . SER A 1 101 ? 26.332 9.945 -15.231 1.00 88.62 101 SER A C 1
ATOM 715 O O . SER A 1 101 ? 25.452 9.103 -15.085 1.00 88.62 101 SER A O 1
ATOM 717 N N . GLU A 1 102 ? 26.131 11.234 -14.960 1.00 91.75 102 GLU A N 1
ATOM 718 C CA . GLU A 1 102 ? 24.816 11.773 -14.585 1.00 91.75 102 GLU A CA 1
ATOM 719 C C . GLU A 1 102 ? 23.943 12.130 -15.796 1.00 91.75 102 GLU A C 1
ATOM 721 O O . GLU A 1 102 ? 22.766 12.455 -15.639 1.00 91.75 102 GLU A O 1
ATOM 726 N N . THR A 1 103 ? 24.497 12.065 -17.010 1.00 89.81 103 THR A N 1
ATOM 727 C CA . THR A 1 103 ? 23.778 12.414 -18.235 1.00 89.81 103 THR A CA 1
ATOM 728 C C . THR A 1 103 ? 22.719 11.364 -18.551 1.00 89.81 103 THR A C 1
ATOM 730 O O . THR A 1 103 ? 23.033 10.197 -18.798 1.00 89.81 103 THR A O 1
ATOM 733 N N . VAL A 1 104 ? 21.460 11.801 -18.597 1.00 88.38 104 VAL A N 1
ATOM 734 C CA . VAL A 1 104 ? 20.331 10.984 -19.051 1.00 88.38 104 VAL A CA 1
ATOM 735 C C . VAL A 1 104 ?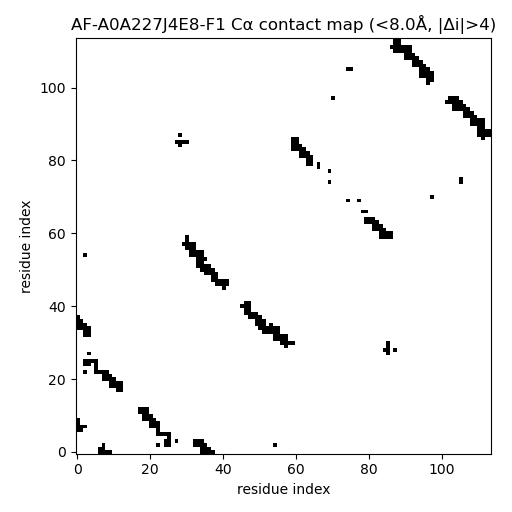 20.436 10.788 -20.562 1.00 88.38 104 VAL A C 1
ATOM 737 O O . VAL A 1 104 ? 20.440 11.757 -21.318 1.00 88.38 104 VAL A O 1
ATOM 740 N N . ILE A 1 105 ? 20.533 9.533 -20.998 1.00 84.81 105 ILE A N 1
ATOM 741 C CA . ILE A 1 105 ? 20.612 9.159 -22.419 1.00 84.81 105 ILE A CA 1
ATOM 742 C C . ILE A 1 105 ? 19.243 8.807 -23.006 1.00 84.81 105 ILE A C 1
ATOM 744 O O . ILE A 1 105 ? 19.038 8.939 -24.210 1.00 84.81 105 ILE A O 1
ATOM 748 N N . ALA A 1 106 ? 18.304 8.383 -22.161 1.00 83.94 106 ALA A N 1
ATOM 749 C CA . ALA A 1 106 ? 16.910 8.158 -22.513 1.00 83.94 106 ALA A CA 1
ATOM 750 C C . ALA A 1 106 ? 16.044 8.267 -21.256 1.00 83.94 106 ALA A C 1
ATOM 752 O O . ALA A 1 106 ? 16.491 7.934 -20.157 1.00 83.94 106 ALA A O 1
ATOM 753 N N . SER A 1 107 ? 14.802 8.704 -21.416 1.00 88.06 107 SER A N 1
ATOM 754 C CA . SER A 1 107 ? 13.813 8.703 -20.344 1.00 88.06 107 SER A CA 1
ATOM 755 C C . SER A 1 107 ? 12.428 8.386 -20.886 1.00 88.06 107 SER A C 1
ATOM 757 O O . SER A 1 107 ? 12.154 8.517 -22.080 1.00 88.06 107 SER A O 1
ATOM 759 N N . GLY A 1 108 ? 11.553 7.944 -19.994 1.00 88.38 108 GLY A N 1
ATOM 760 C CA . GLY A 1 108 ? 10.157 7.686 -20.298 1.00 88.38 108 GLY A CA 1
ATOM 761 C C . GLY A 1 108 ? 9.329 7.694 -19.028 1.00 88.38 108 GLY A C 1
ATOM 762 O O . GLY A 1 108 ? 9.853 7.513 -17.928 1.00 88.38 108 GLY A O 1
ATOM 763 N N . SER A 1 109 ? 8.030 7.908 -19.177 1.00 91.19 109 SER A N 1
ATOM 764 C CA . SER A 1 109 ? 7.087 7.791 -18.076 1.00 91.19 109 SER A CA 1
ATOM 765 C C . SER A 1 109 ? 5.792 7.146 -18.538 1.00 91.19 109 SER A C 1
ATOM 767 O O . SER A 1 109 ? 5.427 7.202 -19.714 1.00 91.19 109 SER A O 1
ATOM 769 N N . ALA A 1 110 ? 5.110 6.507 -17.597 1.00 90.25 110 ALA A N 1
ATOM 770 C CA . ALA A 1 110 ? 3.798 5.926 -17.810 1.00 90.25 110 ALA A CA 1
ATOM 771 C C . ALA A 1 110 ? 2.987 5.989 -16.516 1.00 90.25 110 ALA A C 1
ATOM 773 O O . ALA A 1 110 ? 3.540 5.967 -15.414 1.00 90.25 110 ALA A O 1
ATOM 774 N N . THR A 1 111 ? 1.666 6.047 -16.653 1.00 91.00 111 THR A N 1
ATOM 775 C CA . THR A 1 111 ? 0.748 5.850 -15.531 1.00 91.00 111 THR A CA 1
ATOM 776 C C . THR A 1 111 ? 0.456 4.366 -15.397 1.00 91.00 111 THR A C 1
ATOM 778 O O . THR A 1 111 ? 0.113 3.711 -16.384 1.00 91.00 111 THR A O 1
ATOM 781 N N . VAL A 1 112 ? 0.585 3.833 -14.185 1.00 85.69 112 VAL A N 1
ATOM 782 C CA . VAL A 1 112 ? 0.204 2.446 -13.911 1.00 85.69 112 VAL A CA 1
ATOM 783 C C . VAL A 1 112 ? -1.316 2.362 -13.920 1.00 85.69 112 VAL A C 1
ATOM 785 O O . VAL A 1 112 ? -1.994 3.110 -13.211 1.00 85.69 112 VAL A O 1
ATOM 788 N N . GLN A 1 113 ? -1.853 1.493 -14.772 1.00 82.81 113 GLN A N 1
ATOM 789 C CA . GLN A 1 113 ? -3.290 1.256 -14.827 1.00 82.81 113 GLN A CA 1
ATOM 790 C C . GLN A 1 113 ? -3.741 0.503 -13.574 1.00 82.81 113 GLN A C 1
ATOM 792 O O . GLN A 1 113 ? -3.075 -0.445 -13.165 1.00 82.81 113 GLN A O 1
ATOM 797 N N . SER A 1 114 ? -4.855 0.960 -12.997 1.00 68.81 114 SER A N 1
ATOM 798 C CA . SER A 1 114 ? -5.587 0.305 -11.906 1.00 68.81 114 SER A CA 1
ATOM 799 C C . SER A 1 114 ? -6.309 -0.957 -12.354 1.00 68.81 114 SER A C 1
ATOM 801 O O . SER A 1 114 ? -6.842 -0.910 -13.489 1.00 68.81 114 SER A O 1
#

Foldseek 3Di:
DDWLNWDWDWDQDPPNVDTDTDTDHDQDLDQKTWDWDWQDADPVRDTDDIDGPDMDGDDKDWAWDDDDDDDPVCVVVDDIDTDIGNQAQPKDKDFDDDPPDPDTPDIDIDHHHD

Sequence (114 aa):
AELGGSAVTLTKTADAKVWTGDVVVPVSSELTVGLVVKDYQDLSGNTGAEDRSHSMPITPTLAITPVGNADSSNAAALQITGTSSRFDGQTVSVEIKAQGSETVIASGSATVQS

Radius of gyration: 23.25 Å; Cα contacts (8 Å, |Δi|>4): 177; chains: 1; bounding box: 52×22×63 Å